Protein AF-A0A929GZJ7-F1 (afdb_monomer)

Solvent-accessible surface area (backbone atoms only — not comparable to full-atom values): 3944 Å² total; per-residue (Å²): 135,87,85,50,78,76,46,73,47,77,72,45,71,45,83,47,78,92,89,39,67,49,39,24,37,37,41,34,35,81,89,50,73,46,76,44,72,62,47,74,65,58,53,51,50,52,52,51,50,51,53,48,50,31,56,74,70,67,46,50,102,75,73,123

Sequence (64 aa):
MSESVIGIVPTLKKGKSFGRWDTYTMVVADTRSVFAEMTGDMLKQVAAEAQRRGKEEGKGFFAR

pLDDT: mean 82.91, std 11.81, range [49.75, 94.75]

Structure (mmCIF, N/CA/C/O backbone):
data_AF-A0A929GZJ7-F1
#
_entry.id   AF-A0A929GZJ7-F1
#
loop_
_atom_site.group_PDB
_atom_site.id
_atom_site.type_symbol
_atom_site.label_atom_id
_atom_site.label_alt_id
_atom_site.label_comp_id
_atom_site.label_asym_id
_atom_site.label_entity_id
_atom_site.label_seq_id
_atom_site.pdbx_PDB_ins_code
_atom_site.Cartn_x
_atom_site.Cartn_y
_atom_site.Cartn_z
_atom_site.occupancy
_atom_site.B_iso_or_equiv
_atom_site.auth_seq_id
_atom_site.auth_comp_id
_atom_site.auth_asym_id
_atom_site.auth_atom_id
_atom_site.pdbx_PDB_model_num
ATOM 1 N N . MET A 1 1 ? -14.416 8.764 21.025 1.00 56.44 1 MET A N 1
ATOM 2 C CA . MET A 1 1 ? -14.584 7.461 20.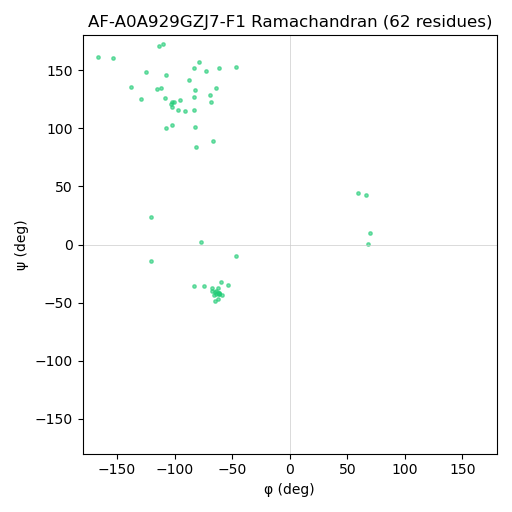348 1.00 56.44 1 MET A CA 1
ATOM 3 C C . MET A 1 1 ? -13.289 7.148 19.623 1.00 56.44 1 MET A C 1
ATOM 5 O O . MET A 1 1 ? -12.806 8.027 18.923 1.00 56.44 1 MET A O 1
ATOM 9 N N . SER A 1 2 ? -12.702 5.973 19.859 1.00 79.00 2 SER A N 1
ATOM 10 C CA . SER A 1 2 ? -11.528 5.503 19.113 1.00 79.00 2 SER A CA 1
ATOM 11 C C . SER A 1 2 ? -12.007 4.898 17.798 1.00 79.00 2 SER A C 1
ATOM 13 O O . SER A 1 2 ? -12.962 4.131 17.806 1.00 79.00 2 SER A O 1
ATOM 15 N N . GLU A 1 3 ? -11.374 5.261 16.690 1.00 83.50 3 GLU A N 1
ATOM 16 C CA . GLU A 1 3 ? -11.634 4.665 15.379 1.00 83.50 3 GLU A CA 1
ATOM 17 C C . GLU A 1 3 ? -10.825 3.367 15.264 1.00 83.50 3 GLU A C 1
ATOM 19 O O . GLU A 1 3 ? -9.619 3.383 15.525 1.00 83.50 3 GLU A O 1
ATOM 24 N N . SER A 1 4 ? -11.467 2.245 14.925 1.00 90.25 4 SER A N 1
ATOM 25 C CA . SER A 1 4 ? -10.788 0.963 14.730 1.00 90.25 4 SER A CA 1
ATOM 26 C C . SER A 1 4 ? -10.719 0.582 13.250 1.00 90.25 4 SER A C 1
ATOM 28 O O . SER A 1 4 ? -11.593 0.927 12.451 1.00 90.25 4 SER A O 1
ATOM 30 N N . VAL A 1 5 ? -9.627 -0.087 12.869 1.00 93.75 5 VAL A N 1
ATOM 31 C CA . VAL A 1 5 ? -9.443 -0.619 11.515 1.00 93.75 5 VAL A CA 1
ATOM 32 C C . VAL A 1 5 ? -10.151 -1.964 11.439 1.00 93.75 5 VAL A C 1
ATOM 34 O O . VAL A 1 5 ? -9.751 -2.914 12.107 1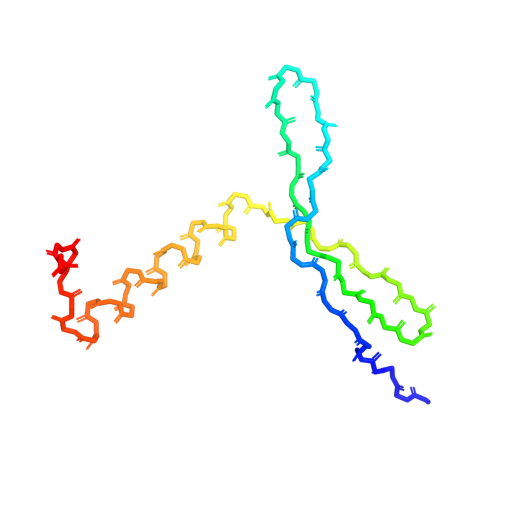.00 93.75 5 VAL A O 1
ATOM 37 N N . ILE A 1 6 ? -11.175 -2.042 10.593 1.00 94.75 6 ILE A N 1
ATOM 38 C CA . ILE A 1 6 ? -11.937 -3.268 10.339 1.00 94.75 6 ILE A CA 1
ATOM 39 C C . ILE A 1 6 ? -11.212 -4.129 9.302 1.00 94.75 6 ILE A C 1
ATOM 41 O O . ILE A 1 6 ? -11.225 -5.356 9.379 1.00 94.75 6 ILE A O 1
ATOM 45 N N . GLY A 1 7 ? -10.573 -3.499 8.313 1.00 91.94 7 GLY A N 1
ATOM 46 C CA . GLY A 1 7 ? -9.943 -4.239 7.231 1.00 91.94 7 GLY A CA 1
ATOM 47 C C . GLY A 1 7 ? -8.999 -3.415 6.374 1.00 91.94 7 GLY A C 1
ATOM 48 O O . GLY A 1 7 ? -9.034 -2.185 6.345 1.00 91.94 7 GLY A O 1
ATOM 49 N N . ILE A 1 8 ? -8.147 -4.133 5.649 1.00 92.25 8 ILE A N 1
ATOM 50 C CA . ILE A 1 8 ? -7.194 -3.566 4.702 1.00 92.25 8 ILE A CA 1
ATOM 51 C C . ILE A 1 8 ? -7.359 -4.310 3.384 1.00 92.25 8 ILE A C 1
ATOM 53 O O . ILE A 1 8 ? -7.249 -5.534 3.337 1.00 92.25 8 ILE A O 1
ATOM 57 N N . VAL A 1 9 ? -7.599 -3.562 2.310 1.00 91.56 9 VAL A N 1
ATOM 58 C CA . VAL A 1 9 ? -7.593 -4.084 0.943 1.00 91.56 9 VAL A CA 1
ATOM 59 C C . VAL A 1 9 ? -6.335 -3.559 0.256 1.00 91.56 9 VAL A C 1
ATOM 61 O O . VAL A 1 9 ? -6.294 -2.388 -0.146 1.00 91.56 9 VAL A O 1
ATOM 64 N N . PRO A 1 10 ? -5.278 -4.383 0.150 1.00 82.25 10 PRO A N 1
ATOM 65 C CA . PRO A 1 10 ? -4.072 -3.971 -0.544 1.00 82.25 10 PRO A CA 1
ATOM 66 C C . PRO A 1 10 ? -4.304 -3.944 -2.062 1.00 82.25 10 PRO A C 1
ATOM 68 O O . PRO A 1 10 ? -5.040 -4.763 -2.612 1.00 82.25 10 PRO A O 1
ATOM 71 N N . THR A 1 11 ? -3.600 -3.047 -2.760 1.00 85.44 11 THR A N 1
ATOM 72 C CA . THR A 1 11 ? -3.425 -3.052 -4.230 1.00 85.44 11 THR A CA 1
ATOM 73 C C . THR A 1 11 ? -4.674 -2.806 -5.089 1.00 85.44 11 THR A C 1
ATOM 75 O O . THR A 1 11 ? -4.859 -3.419 -6.141 1.00 85.44 11 THR A O 1
ATOM 78 N N . LEU A 1 12 ? -5.512 -1.847 -4.705 1.00 91.12 12 LEU A N 1
ATOM 79 C CA . LEU A 1 12 ? -6.583 -1.352 -5.570 1.00 91.12 12 LEU A CA 1
ATOM 80 C C . LEU A 1 12 ? -6.002 -0.595 -6.763 1.00 91.12 12 LEU A C 1
ATOM 82 O O . LEU A 1 12 ? -5.293 0.390 -6.584 1.00 91.12 12 LEU A O 1
ATOM 86 N N . LYS A 1 13 ? -6.326 -1.025 -7.982 1.00 90.06 13 LYS A N 1
ATOM 87 C CA . LYS A 1 13 ? -5.849 -0.383 -9.211 1.00 90.06 13 LYS A CA 1
ATOM 88 C C . LYS A 1 13 ? -6.941 0.477 -9.829 1.00 90.06 13 LYS A C 1
ATOM 90 O O . LYS A 1 13 ? -8.006 -0.024 -10.178 1.00 90.06 13 LYS A O 1
ATOM 95 N N . LYS A 1 14 ? -6.650 1.760 -10.020 1.00 90.12 14 LYS A N 1
ATOM 96 C CA . LYS A 1 14 ? -7.487 2.686 -10.782 1.00 90.12 14 LYS A CA 1
ATOM 97 C C . LYS A 1 14 ? -6.856 2.910 -12.151 1.00 90.12 14 LYS A C 1
ATOM 99 O O . LYS A 1 14 ? -5.714 3.354 -12.247 1.00 90.12 14 LYS A O 1
ATOM 104 N N . GLY A 1 15 ? -7.597 2.583 -13.207 1.00 89.12 15 GLY A N 1
ATOM 105 C CA . GLY A 1 15 ? -7.139 2.781 -14.581 1.00 89.12 15 GLY A CA 1
ATOM 106 C C . GLY A 1 15 ? -6.936 4.256 -14.912 1.00 89.12 15 GLY A C 1
ATOM 107 O O . GLY A 1 15 ? -7.787 5.092 -14.611 1.00 89.12 15 GLY A O 1
ATOM 108 N N . LYS A 1 16 ? -5.809 4.558 -15.554 1.00 86.94 16 LYS A N 1
ATOM 109 C CA . LYS A 1 16 ? -5.506 5.825 -16.224 1.00 86.94 16 LYS A CA 1
ATOM 110 C C . LYS A 1 16 ? -5.392 5.583 -17.734 1.00 86.94 16 LYS A C 1
ATOM 112 O O . LYS A 1 16 ? -5.371 4.448 -18.210 1.00 86.94 16 LYS A O 1
ATOM 117 N N . SER A 1 17 ? -5.308 6.660 -18.507 1.00 88.31 17 SER A N 1
ATOM 118 C CA . SER A 1 17 ? -5.111 6.581 -19.958 1.00 88.31 17 SER A CA 1
ATOM 119 C C . SER A 1 17 ? -3.789 5.891 -20.324 1.00 88.31 17 SER A C 1
ATOM 121 O O . SER A 1 17 ? -2.805 5.979 -19.585 1.00 88.31 17 SER A O 1
ATOM 123 N N . PHE A 1 18 ? -3.756 5.247 -21.497 1.00 83.56 18 PHE A N 1
ATOM 124 C CA . PHE A 1 18 ? -2.564 4.598 -22.068 1.00 83.56 18 PHE A CA 1
ATOM 125 C C . PHE A 1 18 ? -1.945 3.492 -21.188 1.00 83.56 18 PHE A C 1
ATOM 127 O O . PHE A 1 18 ? -0.731 3.434 -21.011 1.00 83.56 18 PHE A O 1
ATOM 134 N N . GLY A 1 19 ? -2.772 2.609 -20.617 1.00 85.25 19 GLY A N 1
ATOM 135 C CA . GLY A 1 19 ? -2.298 1.422 -19.886 1.00 85.25 19 GLY A CA 1
ATOM 136 C C . GLY A 1 19 ? -1.606 1.721 -18.550 1.00 85.25 19 GLY A C 1
ATOM 137 O O . GLY A 1 19 ? -1.010 0.826 -17.952 1.00 85.25 19 GLY A O 1
ATOM 138 N N . ARG A 1 20 ? -1.680 2.970 -18.080 1.00 85.50 20 ARG A N 1
ATOM 139 C CA . ARG A 1 20 ? -1.188 3.387 -16.765 1.00 85.50 20 ARG A CA 1
ATOM 140 C C . ARG A 1 20 ? -2.233 3.081 -15.696 1.00 85.50 20 ARG A C 1
ATOM 142 O O . ARG A 1 20 ? -3.431 3.103 -15.966 1.00 85.50 20 ARG A O 1
ATOM 149 N N . TRP A 1 21 ? -1.772 2.842 -14.474 1.00 88.88 21 TRP A N 1
ATOM 150 C CA . TRP A 1 21 ? -2.626 2.554 -13.326 1.00 88.88 21 TRP A CA 1
ATOM 151 C C . TRP A 1 21 ? -2.104 3.302 -12.109 1.00 88.88 21 TRP A C 1
ATOM 153 O O . TRP A 1 21 ? -0.902 3.269 -11.848 1.00 88.88 21 TRP A O 1
ATOM 163 N N . ASP A 1 22 ? -3.007 3.915 -11.355 1.00 89.31 22 ASP A N 1
ATOM 164 C CA . ASP A 1 22 ? -2.713 4.309 -9.980 1.00 89.31 22 ASP A CA 1
ATOM 165 C C . ASP A 1 22 ? -3.027 3.139 -9.065 1.00 89.31 22 ASP A C 1
ATOM 167 O O . ASP A 1 22 ? -4.007 2.420 -9.279 1.00 89.31 22 ASP A O 1
ATOM 171 N N . THR A 1 23 ? -2.199 2.940 -8.047 1.00 91.25 23 THR A N 1
ATOM 172 C CA . THR A 1 23 ? -2.408 1.880 -7.062 1.00 91.25 23 THR A CA 1
ATOM 173 C C . THR A 1 23 ? -2.678 2.506 -5.706 1.00 91.25 23 THR A C 1
ATOM 175 O O . THR A 1 23 ? -1.965 3.414 -5.296 1.00 91.25 23 THR A O 1
ATOM 178 N N . TYR A 1 24 ? -3.693 2.015 -5.007 1.00 92.69 24 TYR A N 1
ATOM 179 C CA . TYR A 1 24 ? -4.088 2.474 -3.684 1.00 92.69 24 TYR A CA 1
ATOM 180 C C . TYR A 1 24 ? -4.129 1.302 -2.707 1.00 92.69 24 TYR A C 1
ATOM 182 O O . TYR A 1 24 ? -4.492 0.182 -3.069 1.00 92.69 24 TYR A O 1
ATOM 190 N N . THR A 1 25 ? -3.829 1.580 -1.446 1.00 92.94 25 THR A N 1
ATOM 191 C CA . THR A 1 25 ? -4.224 0.720 -0.330 1.00 92.94 25 THR A CA 1
ATOM 192 C C . THR A 1 25 ? -5.440 1.348 0.324 1.00 92.94 25 THR A C 1
ATOM 194 O O . THR A 1 25 ? -5.385 2.506 0.743 1.00 92.94 25 THR A O 1
ATOM 197 N N . MET A 1 26 ? -6.542 0.602 0.399 1.00 93.50 26 MET A N 1
ATOM 198 C CA . MET A 1 26 ? -7.727 1.057 1.119 1.00 93.50 26 MET A CA 1
ATOM 199 C C . MET A 1 26 ? -7.711 0.503 2.534 1.00 93.50 26 MET A C 1
ATOM 201 O O . MET A 1 26 ? -7.649 -0.710 2.737 1.00 93.50 26 MET A O 1
ATOM 205 N N . VAL A 1 27 ? -7.793 1.406 3.501 1.00 93.44 27 VAL A N 1
ATOM 206 C CA . VAL A 1 27 ? -8.000 1.082 4.909 1.00 93.44 27 VAL A CA 1
ATOM 207 C C . VAL A 1 27 ? -9.461 1.350 5.220 1.00 93.44 27 VAL A C 1
ATOM 209 O O . VAL A 1 27 ? -9.924 2.481 5.083 1.00 93.44 27 VAL A O 1
ATOM 212 N N . VAL A 1 28 ? -10.188 0.309 5.606 1.00 93.31 28 VAL A N 1
ATOM 213 C CA . VAL A 1 28 ? -11.587 0.401 6.018 1.00 93.31 28 VAL A CA 1
ATOM 214 C C . VAL A 1 28 ? -11.613 0.475 7.536 1.00 93.31 28 VAL A C 1
ATOM 216 O O . VAL A 1 28 ? -11.198 -0.464 8.217 1.00 93.31 28 VAL A O 1
ATOM 219 N N . ALA A 1 29 ? -12.081 1.601 8.054 1.00 93.81 29 ALA A N 1
ATOM 220 C CA . ALA A 1 29 ? -12.314 1.822 9.469 1.00 93.81 29 ALA A CA 1
ATOM 221 C C . ALA A 1 29 ? -13.818 1.890 9.763 1.00 93.81 29 ALA A C 1
ATOM 223 O O . ALA A 1 29 ? -14.636 1.941 8.844 1.00 93.81 29 ALA A O 1
ATOM 224 N N . ASP A 1 30 ? -14.176 1.928 11.047 1.00 92.44 30 ASP A N 1
ATOM 225 C CA . ASP A 1 30 ? -15.574 1.887 11.506 1.00 92.44 30 ASP A CA 1
ATOM 226 C C . ASP A 1 30 ? -16.486 2.943 10.876 1.00 92.44 30 ASP A C 1
ATOM 228 O O . ASP A 1 30 ? -17.667 2.695 10.649 1.00 92.44 30 ASP A O 1
ATOM 232 N N . THR A 1 31 ? -15.952 4.136 10.605 1.00 93.25 31 THR A N 1
ATOM 233 C CA . THR A 1 31 ? -16.756 5.282 10.144 1.00 93.25 31 THR A CA 1
ATOM 234 C C . THR A 1 31 ? -16.339 5.825 8.783 1.00 93.25 31 THR A C 1
ATOM 236 O O . THR A 1 31 ? -17.082 6.598 8.178 1.00 93.25 31 THR A O 1
ATOM 239 N N . ARG A 1 32 ? -15.165 5.437 8.274 1.00 92.38 32 ARG A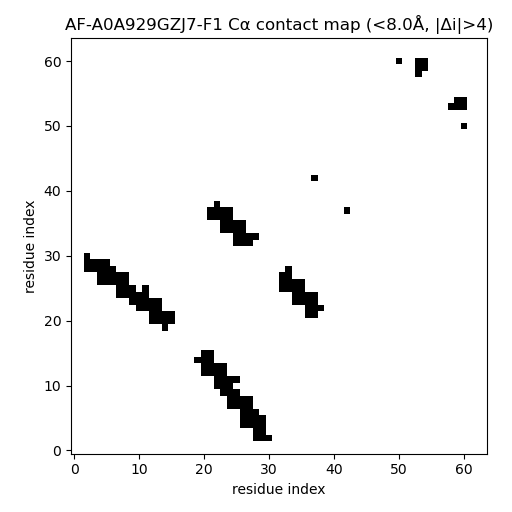 N 1
ATOM 240 C CA . ARG A 1 32 ? -14.646 5.922 6.992 1.00 92.38 32 ARG A CA 1
ATOM 241 C C . ARG A 1 32 ? -13.707 4.920 6.349 1.00 92.38 32 ARG A C 1
ATOM 243 O O . ARG A 1 32 ? -13.130 4.053 6.994 1.00 92.38 32 ARG A O 1
ATOM 250 N N . SER A 1 33 ? -13.523 5.096 5.049 1.00 92.62 33 SER A N 1
ATOM 251 C CA . SER A 1 33 ? -12.484 4.414 4.287 1.00 92.62 33 SER A CA 1
ATOM 252 C C . SER A 1 33 ? -11.438 5.426 3.834 1.00 92.62 33 SER A C 1
ATOM 254 O O . SER A 1 33 ? -11.780 6.503 3.345 1.00 92.62 33 SER A O 1
ATOM 256 N N . VAL A 1 34 ? -10.164 5.083 3.999 1.00 93.50 34 VAL A N 1
ATOM 257 C CA . VAL A 1 34 ? -9.020 5.897 3.579 1.00 93.50 34 VAL A CA 1
ATOM 258 C C . VAL A 1 34 ? -8.366 5.232 2.378 1.00 93.50 34 VAL A C 1
ATOM 260 O O . VAL A 1 34 ? -7.990 4.066 2.449 1.00 93.50 34 VAL A O 1
ATOM 263 N N . PHE A 1 35 ? -8.199 5.981 1.289 1.00 92.62 35 PHE A N 1
ATOM 264 C CA . PHE A 1 35 ? -7.484 5.536 0.093 1.00 92.62 35 PHE A CA 1
ATOM 265 C C . PHE A 1 35 ? -6.091 6.161 0.080 1.00 92.62 35 PHE A C 1
ATOM 267 O O . PHE A 1 35 ? -5.936 7.337 -0.242 1.00 92.62 35 PHE A O 1
ATOM 274 N N . ALA A 1 36 ? -5.077 5.379 0.439 1.00 90.38 36 ALA A N 1
ATOM 275 C CA . ALA A 1 36 ? -3.688 5.821 0.414 1.00 90.38 36 ALA A CA 1
ATOM 276 C C . ALA A 1 36 ? -3.064 5.498 -0.949 1.00 90.38 36 ALA A C 1
ATOM 278 O O . ALA A 1 36 ? -2.933 4.324 -1.300 1.00 90.38 36 ALA A O 1
ATOM 279 N N . GLU A 1 37 ? -2.694 6.522 -1.721 1.00 90.56 37 GLU A N 1
ATOM 280 C CA . GLU A 1 37 ? -2.016 6.338 -3.009 1.00 90.56 37 GLU A CA 1
ATOM 281 C C . GLU A 1 37 ? -0.601 5.797 -2.802 1.00 90.56 37 GLU A C 1
ATOM 283 O O . GLU A 1 37 ? 0.192 6.349 -2.039 1.00 90.56 37 GLU A O 1
ATOM 288 N N . MET A 1 38 ? -0.270 4.722 -3.509 1.00 87.69 38 MET A N 1
ATOM 289 C CA . MET A 1 38 ? 1.081 4.189 -3.557 1.00 87.69 38 MET A CA 1
ATOM 290 C C . MET A 1 38 ? 1.892 4.979 -4.578 1.00 87.69 38 MET A C 1
ATOM 292 O O . MET A 1 38 ? 1.794 4.755 -5.785 1.00 87.69 38 MET A O 1
ATOM 296 N N . THR A 1 39 ? 2.717 5.898 -4.088 1.00 86.12 39 THR A N 1
ATOM 297 C CA . THR A 1 39 ? 3.605 6.678 -4.951 1.00 86.12 39 THR A CA 1
ATOM 298 C C . THR A 1 39 ? 4.838 5.870 -5.360 1.00 86.12 39 THR A C 1
ATOM 300 O O . THR A 1 39 ? 5.270 4.936 -4.677 1.00 86.12 39 THR A O 1
ATOM 303 N N . GLY A 1 40 ? 5.454 6.256 -6.481 1.00 82.25 40 GLY A N 1
ATOM 304 C CA . GLY A 1 40 ? 6.690 5.627 -6.951 1.00 82.25 40 GLY A CA 1
ATOM 305 C C . GLY A 1 40 ? 7.841 5.729 -5.945 1.00 82.25 40 GLY A C 1
ATOM 306 O O . GLY A 1 40 ? 8.653 4.813 -5.854 1.00 82.25 40 GLY A O 1
ATOM 307 N N . ASP A 1 41 ? 7.899 6.801 -5.156 1.00 85.31 41 ASP A N 1
ATOM 308 C CA . ASP A 1 41 ? 8.956 6.979 -4.158 1.00 85.31 41 ASP A CA 1
ATOM 309 C C . ASP A 1 41 ? 8.762 6.071 -2.942 1.00 85.31 41 ASP A C 1
ATOM 31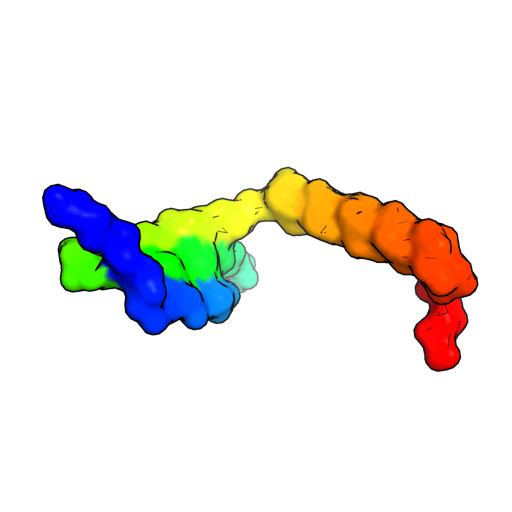1 O O . ASP A 1 41 ? 9.738 5.494 -2.463 1.00 85.31 41 ASP A O 1
ATOM 315 N N . MET A 1 42 ? 7.516 5.829 -2.516 1.00 84.25 42 MET A N 1
ATOM 316 C CA . MET A 1 42 ? 7.222 4.816 -1.494 1.00 84.25 42 MET A CA 1
ATOM 317 C C . MET A 1 42 ? 7.637 3.417 -1.962 1.00 84.25 42 MET A C 1
ATOM 319 O O . MET A 1 42 ? 8.257 2.671 -1.209 1.00 84.25 42 MET A O 1
ATOM 323 N N . LEU A 1 43 ? 7.363 3.068 -3.223 1.00 81.25 43 LEU A N 1
ATOM 324 C CA . LEU A 1 43 ? 7.782 1.780 -3.788 1.00 81.25 43 LEU A CA 1
ATOM 325 C C . LEU A 1 43 ? 9.308 1.622 -3.802 1.00 81.25 43 LEU A C 1
ATOM 327 O O . LEU A 1 43 ? 9.817 0.562 -3.440 1.00 81.25 43 LEU A O 1
ATOM 331 N N . LYS A 1 44 ? 10.050 2.673 -4.176 1.00 85.00 44 LYS A N 1
ATOM 332 C CA . LYS A 1 44 ? 11.523 2.666 -4.132 1.00 85.00 44 LYS A CA 1
ATOM 333 C C . LYS A 1 44 ? 12.045 2.487 -2.708 1.00 85.00 44 LYS A C 1
ATOM 335 O O . LYS A 1 44 ? 12.992 1.732 -2.510 1.00 85.00 44 LYS A O 1
ATOM 340 N N . GLN A 1 45 ? 11.432 3.155 -1.730 1.00 86.62 45 GLN A N 1
ATOM 341 C CA . GLN A 1 45 ? 11.800 3.021 -0.319 1.00 86.62 45 GLN A CA 1
ATOM 342 C C . GLN A 1 45 ? 11.578 1.592 0.184 1.00 86.62 45 GLN A C 1
ATOM 344 O O . GLN A 1 45 ? 12.494 1.008 0.757 1.00 86.62 45 GLN A O 1
ATOM 349 N N . VAL A 1 46 ? 10.417 0.997 -0.107 1.00 83.31 46 VAL A N 1
ATOM 350 C CA . VAL A 1 46 ? 10.120 -0.398 0.257 1.00 83.31 46 VAL A CA 1
ATOM 351 C C . VAL A 1 46 ? 11.098 -1.364 -0.419 1.00 83.31 46 VAL A C 1
ATOM 353 O O . VAL A 1 46 ? 11.595 -2.282 0.228 1.00 83.31 46 VAL A O 1
ATOM 356 N N . ALA A 1 47 ? 11.436 -1.149 -1.694 1.00 81.50 47 ALA A N 1
ATOM 357 C CA . ALA A 1 47 ? 12.420 -1.972 -2.397 1.00 81.50 47 ALA A CA 1
ATOM 358 C C . ALA A 1 47 ? 13.826 -1.860 -1.779 1.00 81.50 47 ALA A C 1
ATOM 360 O O . ALA A 1 47 ? 14.505 -2.872 -1.603 1.00 81.50 47 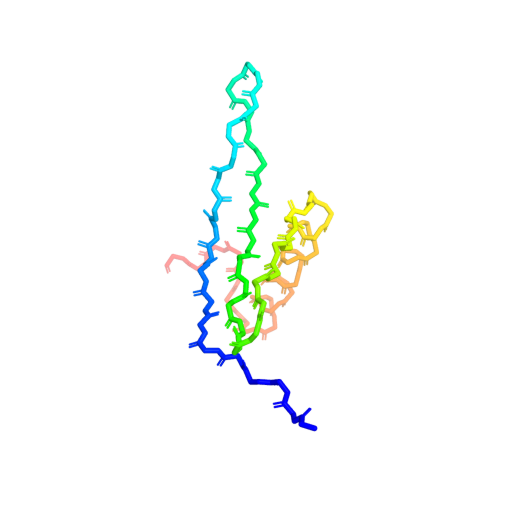ALA A O 1
ATOM 361 N N . ALA A 1 48 ? 14.255 -0.649 -1.414 1.00 86.69 48 ALA A N 1
ATOM 362 C CA . ALA A 1 48 ? 15.535 -0.422 -0.749 1.00 86.69 48 ALA A CA 1
ATOM 363 C C . ALA A 1 48 ? 15.573 -1.063 0.647 1.00 86.69 48 ALA A C 1
ATOM 365 O O . ALA A 1 48 ? 16.570 -1.687 1.016 1.00 86.69 48 ALA A O 1
ATOM 366 N N . GLU A 1 49 ? 14.481 -0.963 1.407 1.00 83.81 49 GLU A N 1
ATOM 367 C CA . GLU A 1 49 ? 14.361 -1.602 2.715 1.00 83.81 49 GLU A CA 1
ATOM 368 C C . GLU A 1 49 ? 14.371 -3.130 2.598 1.00 83.81 49 GLU A C 1
ATOM 370 O O . GLU A 1 49 ? 15.092 -3.788 3.342 1.00 83.81 49 GLU A O 1
ATOM 375 N N . ALA A 1 50 ? 13.649 -3.698 1.629 1.00 80.12 50 ALA A N 1
ATOM 376 C CA . ALA A 1 50 ? 13.660 -5.133 1.361 1.00 80.12 50 ALA A CA 1
ATOM 377 C C . ALA A 1 50 ? 15.063 -5.632 0.971 1.00 80.12 50 ALA A C 1
ATOM 379 O O . ALA A 1 50 ? 15.511 -6.662 1.471 1.00 80.12 50 ALA A O 1
ATOM 380 N N . GLN A 1 51 ? 15.799 -4.882 0.140 1.00 80.00 51 GLN A N 1
ATOM 381 C CA . GLN A 1 51 ? 17.194 -5.199 -0.188 1.00 80.00 51 GLN A CA 1
ATOM 382 C C . GLN A 1 51 ? 18.113 -5.124 1.033 1.00 80.00 51 GLN A C 1
ATOM 384 O O . GLN A 1 51 ? 19.007 -5.958 1.175 1.00 80.00 51 GLN A O 1
ATOM 389 N N . ARG A 1 52 ? 17.917 -4.131 1.909 1.00 81.62 52 ARG A N 1
ATOM 390 C CA . ARG A 1 52 ? 18.688 -4.003 3.150 1.00 81.62 52 ARG A CA 1
ATOM 391 C C . ARG A 1 52 ? 18.410 -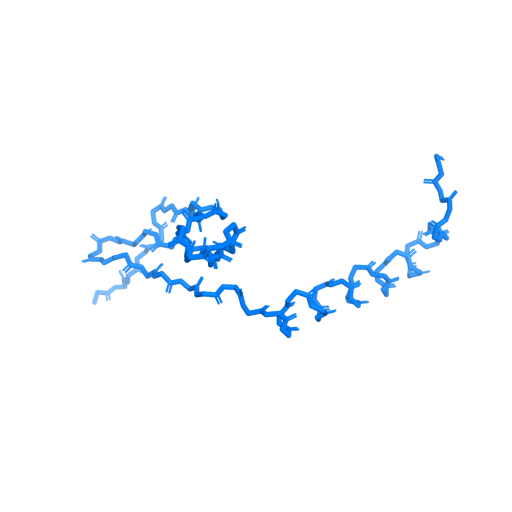5.180 4.085 1.00 81.62 52 ARG A C 1
ATOM 393 O O . ARG A 1 52 ? 19.362 -5.830 4.499 1.00 81.62 52 ARG A O 1
ATOM 400 N N . ARG A 1 53 ? 17.136 -5.512 4.318 1.00 75.25 53 ARG A N 1
ATOM 401 C CA . ARG A 1 53 ? 16.726 -6.675 5.123 1.00 75.25 53 ARG A CA 1
ATOM 402 C C . ARG A 1 53 ? 17.277 -7.982 4.552 1.00 75.25 53 ARG A C 1
ATOM 404 O O . ARG A 1 53 ? 17.838 -8.770 5.294 1.00 75.25 53 ARG A O 1
ATOM 411 N N . GLY A 1 54 ? 17.235 -8.182 3.233 1.00 71.44 54 GLY A N 1
ATOM 412 C CA . GLY A 1 54 ? 17.824 -9.370 2.598 1.00 71.44 54 GLY A CA 1
ATOM 413 C C . GLY A 1 54 ? 19.341 -9.486 2.799 1.00 71.44 54 GLY A C 1
ATOM 414 O O . GLY A 1 54 ? 19.855 -10.577 3.041 1.00 71.44 54 GLY A O 1
ATOM 415 N N . LYS A 1 55 ? 20.067 -8.358 2.767 1.00 71.94 55 LYS A N 1
ATOM 416 C CA . LYS A 1 55 ? 21.503 -8.321 3.097 1.00 71.94 55 LYS A CA 1
ATOM 417 C C . LYS A 1 55 ?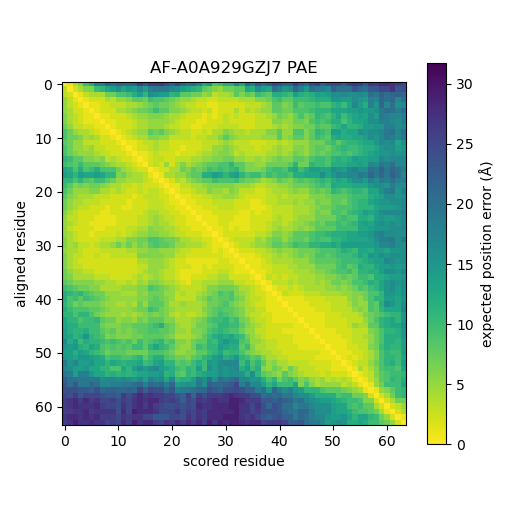 21.763 -8.621 4.577 1.00 71.94 55 LYS A C 1
ATOM 419 O O . LYS A 1 55 ? 22.718 -9.330 4.874 1.00 71.94 55 LYS A O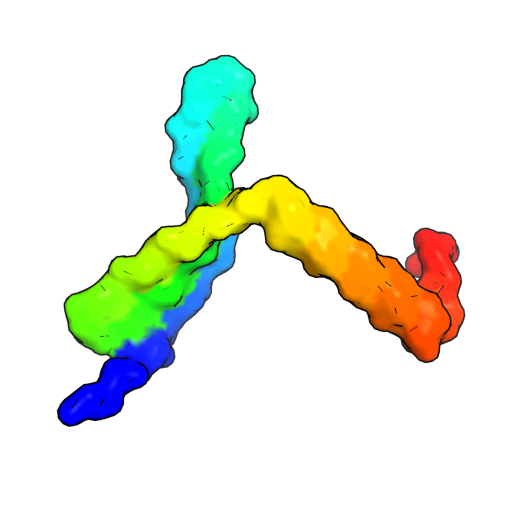 1
ATOM 424 N N . GLU A 1 56 ? 20.928 -8.101 5.476 1.00 73.62 56 GLU A N 1
ATOM 425 C CA . GLU A 1 56 ? 21.006 -8.335 6.928 1.00 73.62 56 GLU A CA 1
ATOM 426 C C . GLU A 1 56 ? 20.682 -9.793 7.297 1.00 73.62 56 GLU A C 1
ATOM 428 O O . GLU A 1 56 ? 21.348 -10.378 8.145 1.00 73.62 56 GLU A O 1
ATOM 433 N N . GLU A 1 57 ? 19.726 -10.417 6.607 1.00 68.56 57 GLU A N 1
ATOM 434 C CA . GLU A 1 57 ? 19.336 -11.823 6.785 1.00 68.56 57 GLU A CA 1
ATOM 435 C C . GLU A 1 57 ? 20.320 -12.819 6.138 1.00 68.56 57 GLU A C 1
ATOM 437 O O . GLU A 1 57 ? 20.080 -14.027 6.142 1.00 68.56 57 GLU A O 1
ATOM 442 N N . GLY A 1 58 ? 21.422 -12.344 5.545 1.00 61.41 58 GLY A N 1
ATOM 443 C CA . GLY A 1 58 ? 22.449 -13.184 4.916 1.00 61.41 58 GLY A CA 1
ATOM 444 C C . GLY A 1 58 ? 21.990 -13.912 3.645 1.00 61.41 58 GLY A C 1
ATOM 445 O O . GLY A 1 58 ? 22.778 -14.617 3.012 1.00 61.41 58 GLY A O 1
ATOM 446 N N . LYS A 1 59 ? 20.738 -13.716 3.219 1.00 59.91 59 LYS A N 1
ATOM 447 C CA . LYS A 1 59 ? 20.221 -14.187 1.935 1.00 59.91 59 LYS A CA 1
ATOM 448 C C . LYS A 1 59 ? 20.644 -13.183 0.875 1.00 59.91 59 LYS A C 1
ATOM 450 O O . LYS A 1 59 ? 19.917 -12.253 0.534 1.00 59.91 59 LYS A O 1
ATOM 455 N N . GLY A 1 60 ? 21.868 -13.352 0.377 1.00 53.97 60 GLY A N 1
ATOM 456 C CA . GLY A 1 60 ? 22.362 -12.586 -0.762 1.00 53.97 60 GLY A CA 1
ATOM 457 C C . GLY A 1 60 ? 21.327 -12.542 -1.894 1.00 53.97 60 GLY A C 1
ATOM 458 O O . GLY A 1 60 ? 20.527 -13.460 -2.049 1.00 53.97 60 GLY A O 1
ATOM 459 N N . PHE A 1 61 ? 21.376 -11.477 -2.697 1.00 58.44 61 PHE A N 1
ATOM 460 C CA . PHE A 1 61 ? 20.468 -11.130 -3.808 1.00 58.44 61 PHE A CA 1
ATOM 461 C C . PHE A 1 61 ? 20.125 -12.279 -4.798 1.00 58.44 61 PHE A C 1
ATOM 463 O O . PHE A 1 61 ? 19.219 -12.136 -5.610 1.00 58.44 61 PHE A O 1
ATOM 470 N N . PHE A 1 62 ? 20.815 -13.422 -4.717 1.00 57.19 62 PHE A N 1
ATOM 471 C CA . PHE A 1 62 ? 20.666 -14.620 -5.546 1.00 57.19 62 PHE A CA 1
ATOM 472 C C . PHE A 1 62 ? 20.317 -15.905 -4.771 1.00 57.19 62 PHE A C 1
ATOM 474 O O . PHE A 1 62 ? 20.612 -16.996 -5.260 1.00 57.19 62 PHE A O 1
ATOM 481 N N . ALA A 1 63 ? 19.716 -15.827 -3.582 1.00 49.75 63 ALA A N 1
ATOM 482 C CA . ALA A 1 63 ? 19.183 -17.020 -2.923 1.00 49.75 63 ALA A CA 1
ATOM 483 C C . ALA A 1 63 ? 17.993 -17.573 -3.738 1.00 49.75 63 ALA A C 1
ATOM 485 O O . ALA A 1 63 ? 16.852 -17.152 -3.552 1.00 49.75 63 ALA A O 1
ATOM 486 N N . ARG A 1 64 ? 18.298 -18.453 -4.700 1.00 51.44 64 ARG A N 1
ATOM 487 C CA . ARG A 1 64 ? 17.353 -19.437 -5.236 1.00 51.44 64 ARG A CA 1
ATOM 488 C C . ARG A 1 64 ? 16.993 -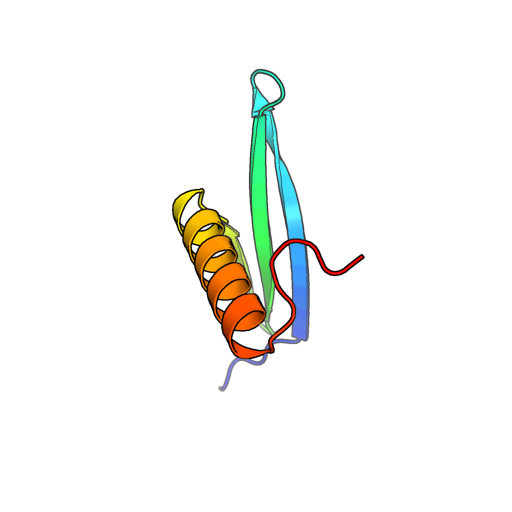20.443 -4.154 1.00 51.44 64 ARG A C 1
ATOM 490 O O . ARG A 1 64 ? 17.899 -20.778 -3.358 1.00 51.44 64 ARG A O 1
#

Nearest PDB structures (foldseek):
  3n5b-assembly1_B  TM=4.734E-01  e=3.103E+00  Nostoc sp. PCC 7120 = FACHB-418
  9asp-assembly1_B  TM=3.066E-01  e=2.746E+00  Homo sapiens
  3b77-assembly1_C  TM=3.792E-01  e=6.463E+00  Exiguobacterium sibiricum 255-15
  3b77-assembly1_A  TM=3.777E-01  e=6.463E+00  Exiguobacterium sibiricum 255-15
  5gw0-assembly2_B  TM=3.585E-01  e=8.773E+00  Homo sapiens

Foldseek 3Di:
DDKDFPDKDFWDWDDDPPRDTWTWIWTDIPPDIDTHTDDPVNVVVVVVVVQVVCVVVVVPPPND

Mean predicted aligned error: 8.7 Å

Secondary structure (DSSP, 8-state):
----EEEEEEEEEEE-STT-EEEEEEEEESS-EEEEE--HHHHHHHHHHHHHHHHHTT--TT--

Radius of gyration: 16.44 Å; Cα contacts (8 Å, |Δi|>4): 78; chains: 1; bounding box: 39×27×42 Å